Protein AF-A0AAT9HHI5-F1 (afdb_monomer)

Secondary structure (DSSP, 8-state):
------------HHHHHHHHHHHHTTT-HHHHHHHHHHHHT--HHHHHHHHHHHHHHHHHTTSS---

Sequence (67 aa):
MARRRTKGVACGPMVAVMWITLQRNDWRLEAAAQELGRLWSMDALRVRVLLGRWLEDLLEEGLVVEV

Solvent-accessible surface area (backbone atoms only — not comparable to full-atom values): 4008 Å² total; per-residue (Å²): 134,83,79,80,76,74,73,73,75,72,88,42,75,67,47,51,50,50,54,52,42,27,61,76,40,77,61,35,57,70,59,24,13,51,52,49,11,63,76,69,76,44,62,32,68,60,40,34,55,53,52,49,55,52,48,50,54,33,44,78,72,64,77,50,73,95,128

Nearest PDB structures (foldseek):
  3g2b-assembly1_A-2  TM=8.283E-01  e=9.650E-01  Xanthomonas campestris pv. campestris
  2l7m-assembly1_P  TM=5.997E-01  e=6.687E-01  Homo sapiens
  2r5z-assembly1_A  TM=6.064E-01  e=7.258E+00  Drosophila melanogaster
  2hdz-assembly1_A  TM=5.056E-01  e=6.041E+00  Homo sapiens

Mean predicted aligned error: 6.31 Å

Organism: NCBI:txid3074435

Structure (mmCIF, N/CA/C/O backbone):
data_AF-A0AAT9HHI5-F1
#
_entry.id   AF-A0AAT9HHI5-F1
#
loop_
_atom_site.group_PDB
_atom_site.id
_atom_site.type_symbol
_atom_site.label_atom_id
_atom_site.label_alt_id
_atom_site.label_comp_id
_atom_site.label_asym_id
_atom_site.label_entity_id
_atom_site.label_seq_id
_atom_site.pdbx_PDB_ins_code
_atom_site.Cartn_x
_atom_site.Cartn_y
_atom_site.Cartn_z
_atom_site.occupancy
_atom_site.B_iso_or_equiv
_atom_site.auth_seq_id
_atom_site.auth_comp_id
_atom_site.auth_asym_id
_atom_site.auth_atom_id
_atom_site.pdbx_PDB_model_num
ATOM 1 N N . MET A 1 1 ? -21.812 26.148 2.870 1.00 37.25 1 MET A N 1
ATOM 2 C CA . MET A 1 1 ? -21.595 24.684 2.893 1.00 37.25 1 MET A CA 1
ATOM 3 C C . MET A 1 1 ? -20.502 24.353 1.886 1.00 37.25 1 MET A C 1
ATOM 5 O O . MET A 1 1 ? -20.755 24.403 0.689 1.00 37.25 1 MET A O 1
ATOM 9 N N . ALA A 1 2 ? -19.264 24.152 2.343 1.00 45.03 2 ALA A N 1
ATOM 10 C CA . ALA A 1 2 ? -18.137 23.862 1.458 1.00 45.03 2 ALA A CA 1
ATOM 11 C C . ALA A 1 2 ? -18.237 22.410 0.969 1.00 45.03 2 ALA A C 1
ATOM 13 O O . ALA A 1 2 ? -18.260 21.479 1.771 1.00 45.03 2 ALA A O 1
ATOM 14 N N . ARG A 1 3 ? -18.336 22.219 -0.350 1.00 48.91 3 ARG A N 1
ATOM 15 C CA . ARG A 1 3 ? -18.273 20.904 -0.997 1.00 48.91 3 ARG A CA 1
ATOM 16 C C . ARG A 1 3 ? -16.888 20.324 -0.692 1.00 48.91 3 ARG A C 1
ATOM 18 O O . ARG A 1 3 ? -15.901 20.821 -1.232 1.00 48.91 3 ARG A O 1
ATOM 25 N N . ARG A 1 4 ? -16.800 19.321 0.190 1.00 56.94 4 ARG A N 1
ATOM 26 C CA . ARG A 1 4 ? -15.567 18.552 0.402 1.00 56.94 4 ARG A CA 1
ATOM 27 C C . ARG A 1 4 ? -15.275 17.869 -0.935 1.00 56.94 4 ARG A C 1
ATOM 29 O O . ARG A 1 4 ? -16.014 16.989 -1.365 1.00 56.94 4 ARG A O 1
ATOM 36 N N . ARG A 1 5 ? -14.311 18.406 -1.683 1.00 51.03 5 ARG A N 1
ATOM 37 C CA . ARG A 1 5 ? -13.901 17.874 -2.980 1.00 51.03 5 ARG A CA 1
ATOM 38 C C . ARG A 1 5 ? -13.084 16.625 -2.659 1.00 51.03 5 ARG A C 1
ATOM 40 O O . ARG A 1 5 ? -11.881 16.749 -2.486 1.00 51.03 5 ARG A O 1
ATOM 47 N N . THR A 1 6 ? -13.743 15.474 -2.514 1.00 53.91 6 THR A N 1
ATOM 48 C CA . THR A 1 6 ? -13.076 14.170 -2.394 1.00 53.91 6 THR A CA 1
ATOM 49 C C . THR A 1 6 ? -12.142 14.050 -3.591 1.00 53.91 6 THR A C 1
ATOM 51 O O . THR A 1 6 ? -12.601 13.943 -4.736 1.00 53.91 6 THR A O 1
ATOM 54 N N . LYS A 1 7 ? -10.834 14.184 -3.365 1.00 57.47 7 LYS A N 1
ATOM 55 C CA . LYS A 1 7 ? -9.849 13.851 -4.392 1.00 57.47 7 LYS A CA 1
ATOM 56 C C . LYS A 1 7 ? -9.999 12.349 -4.556 1.00 57.47 7 LYS A C 1
ATOM 58 O 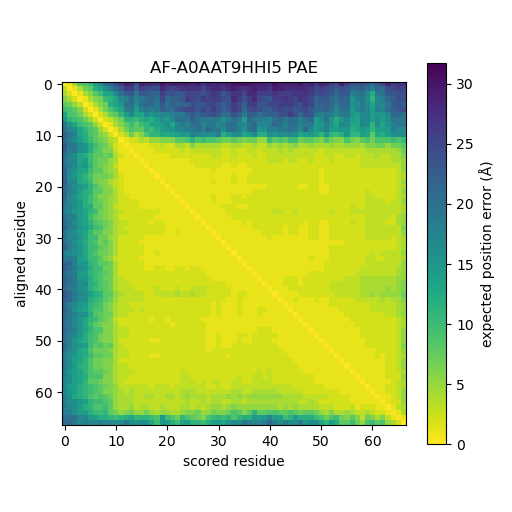O . LYS A 1 7 ? -9.637 11.605 -3.658 1.00 57.47 7 LYS A O 1
ATOM 63 N N . GLY A 1 8 ? -10.616 11.908 -5.652 1.00 55.47 8 GLY A N 1
ATOM 64 C CA . GLY A 1 8 ? -10.759 10.480 -5.911 1.00 55.47 8 GLY A CA 1
ATOM 65 C C . GLY A 1 8 ? -9.390 9.822 -5.773 1.00 55.47 8 GLY A C 1
ATOM 66 O O . GLY A 1 8 ? -8.446 10.228 -6.454 1.00 55.47 8 GLY A O 1
ATOM 67 N N . VAL A 1 9 ? -9.273 8.862 -4.856 1.00 58.44 9 VAL A N 1
ATOM 68 C CA . VAL A 1 9 ? -8.052 8.077 -4.693 1.00 58.44 9 VAL A CA 1
ATOM 69 C C . VAL A 1 9 ? -7.793 7.406 -6.035 1.00 58.44 9 VAL A C 1
ATOM 71 O O . VAL A 1 9 ? -8.684 6.763 -6.593 1.00 58.44 9 VAL A O 1
ATOM 74 N N . ALA A 1 10 ? -6.614 7.632 -6.613 1.00 59.03 10 ALA A N 1
ATOM 75 C CA . ALA A 1 10 ? -6.300 7.151 -7.950 1.00 59.03 10 ALA A CA 1
ATOM 76 C C . ALA A 1 10 ? -6.457 5.620 -8.005 1.00 59.03 10 ALA A C 1
ATOM 78 O O . ALA A 1 10 ? -5.634 4.888 -7.472 1.00 59.03 10 ALA A O 1
ATOM 79 N N . CYS A 1 11 ? -7.510 5.121 -8.655 1.00 64.38 11 CYS A N 1
ATOM 80 C CA . CYS A 1 11 ? -7.795 3.688 -8.767 1.00 64.38 11 CYS A CA 1
ATOM 81 C C . CYS A 1 11 ? -7.029 3.073 -9.953 1.00 64.38 11 CYS A C 1
ATOM 83 O O . CYS A 1 11 ? -7.605 2.551 -10.905 1.00 64.38 11 CYS A O 1
ATOM 85 N N . GLY A 1 12 ? -5.704 3.227 -9.946 1.00 81.06 12 GLY A N 1
ATOM 86 C CA . GLY A 1 12 ? -4.827 2.604 -10.935 1.00 81.06 12 GLY A CA 1
ATOM 87 C C . GLY A 1 12 ? -4.488 1.156 -10.554 1.00 81.06 12 GLY A C 1
ATOM 88 O O . GLY A 1 12 ? -4.505 0.827 -9.367 1.00 81.06 12 GLY A O 1
ATOM 89 N N . PRO A 1 13 ? -4.086 0.295 -11.510 1.00 86.44 13 PRO A N 1
ATOM 90 C CA . PRO A 1 13 ? -3.678 -1.084 -11.224 1.00 86.44 13 PRO A CA 1
ATOM 91 C C . PRO A 1 13 ? -2.607 -1.195 -10.129 1.00 86.44 13 PRO A C 1
ATOM 93 O O . PRO A 1 13 ? -2.662 -2.102 -9.305 1.00 86.44 13 PRO A O 1
ATOM 96 N N . MET A 1 14 ? -1.671 -0.238 -10.061 1.00 87.94 14 MET A N 1
ATOM 97 C CA . MET A 1 14 ? -0.667 -0.191 -8.990 1.00 87.94 14 MET A CA 1
ATOM 98 C C . MET A 1 14 ? -1.288 0.009 -7.605 1.00 87.94 14 MET A C 1
ATOM 100 O O . MET A 1 14 ? -0.879 -0.649 -6.655 1.00 87.94 14 MET A O 1
ATOM 104 N N . VAL A 1 15 ? -2.298 0.872 -7.493 1.00 89.62 15 VAL A N 1
ATOM 105 C CA . VAL A 1 15 ? -2.974 1.164 -6.222 1.00 89.62 15 VAL A CA 1
ATOM 106 C C . VAL A 1 15 ? -3.821 -0.026 -5.769 1.00 89.62 15 VAL A C 1
ATOM 108 O O . VAL A 1 15 ? -3.835 -0.358 -4.587 1.00 89.62 15 VAL A O 1
ATOM 111 N N . ALA A 1 16 ? -4.441 -0.747 -6.708 1.00 91.62 16 ALA A N 1
ATOM 112 C CA . ALA A 1 16 ? -5.111 -2.010 -6.403 1.00 91.62 16 ALA A CA 1
ATOM 113 C C . ALA A 1 16 ? -4.127 -3.067 -5.867 1.00 91.62 16 ALA A C 1
ATOM 115 O O . ALA A 1 16 ? -4.422 -3.743 -4.884 1.00 91.62 16 ALA A O 1
ATOM 116 N N . VAL A 1 17 ? -2.934 -3.178 -6.464 1.00 94.62 17 VAL A N 1
ATOM 117 C CA . VAL A 1 17 ? -1.877 -4.076 -5.967 1.00 94.62 17 VAL A CA 1
ATOM 118 C C . VAL A 1 17 ? -1.418 -3.662 -4.564 1.00 94.62 17 VAL A C 1
ATOM 120 O O . VAL A 1 17 ? -1.311 -4.523 -3.696 1.00 94.62 17 VAL A O 1
ATOM 123 N N . MET A 1 18 ? -1.232 -2.363 -4.300 1.00 94.50 18 MET A N 1
ATOM 124 C CA . MET A 1 18 ? -0.905 -1.852 -2.959 1.00 94.50 18 MET A CA 1
ATOM 125 C C . MET A 1 18 ? -1.957 -2.250 -1.922 1.00 94.50 18 MET A C 1
ATOM 127 O O . MET A 1 18 ? -1.604 -2.783 -0.871 1.00 94.50 18 MET A O 1
ATOM 131 N N . TRP A 1 19 ? -3.238 -2.036 -2.234 1.00 94.12 19 TRP A N 1
ATOM 132 C CA . TRP A 1 19 ? -4.358 -2.403 -1.366 1.00 94.12 19 TRP A CA 1
ATOM 133 C C . TRP A 1 19 ? -4.355 -3.897 -1.029 1.00 94.12 19 TRP A C 1
ATOM 135 O O . TRP A 1 19 ? -4.394 -4.284 0.138 1.00 94.12 19 TRP A O 1
ATOM 145 N N . ILE A 1 20 ? -4.272 -4.748 -2.056 1.00 95.38 20 ILE A N 1
ATOM 146 C CA . ILE A 1 20 ? -4.297 -6.206 -1.895 1.00 95.38 20 ILE A CA 1
ATOM 147 C C . ILE A 1 20 ? -3.094 -6.673 -1.073 1.00 95.38 20 ILE A C 1
ATOM 149 O O . ILE A 1 20 ? -3.244 -7.513 -0.186 1.00 95.38 20 ILE A O 1
ATOM 153 N N . THR A 1 21 ? -1.901 -6.135 -1.333 1.00 96.88 21 THR A N 1
ATOM 154 C CA . THR A 1 21 ? -0.700 -6.520 -0.588 1.00 96.88 21 THR A CA 1
ATOM 155 C C . THR A 1 21 ? -0.755 -6.064 0.871 1.00 96.88 21 THR A C 1
ATOM 157 O O . THR A 1 21 ? -0.324 -6.825 1.735 1.00 96.88 21 THR A O 1
ATOM 160 N N . LEU A 1 22 ? -1.337 -4.897 1.180 1.00 95.31 22 LEU A N 1
ATOM 161 C CA . LEU A 1 22 ? -1.601 -4.496 2.569 1.00 95.31 22 LEU A CA 1
ATOM 162 C C . LEU A 1 22 ? -2.539 -5.484 3.263 1.00 95.31 22 LEU A C 1
ATOM 164 O O . LEU A 1 22 ? -2.200 -5.984 4.332 1.00 95.31 22 LEU A O 1
ATOM 168 N N . GLN A 1 23 ? -3.668 -5.830 2.639 1.00 94.94 23 GLN A N 1
ATOM 169 C CA . GLN A 1 23 ? -4.618 -6.785 3.219 1.00 94.94 23 GLN A CA 1
ATOM 170 C C . GLN A 1 23 ? -3.991 -8.165 3.462 1.00 94.94 23 GLN A C 1
ATOM 172 O O . GLN A 1 23 ? -4.203 -8.759 4.513 1.00 94.94 23 GLN A O 1
ATOM 177 N N . ARG A 1 24 ? -3.181 -8.669 2.522 1.00 96.88 24 ARG A N 1
ATOM 178 C CA . ARG A 1 24 ? -2.487 -9.966 2.655 1.00 96.88 24 ARG A CA 1
ATOM 179 C C . ARG A 1 24 ? -1.423 -9.995 3.751 1.00 96.88 24 ARG A C 1
ATOM 181 O O . ARG A 1 24 ? -1.028 -11.080 4.163 1.00 96.88 24 ARG A O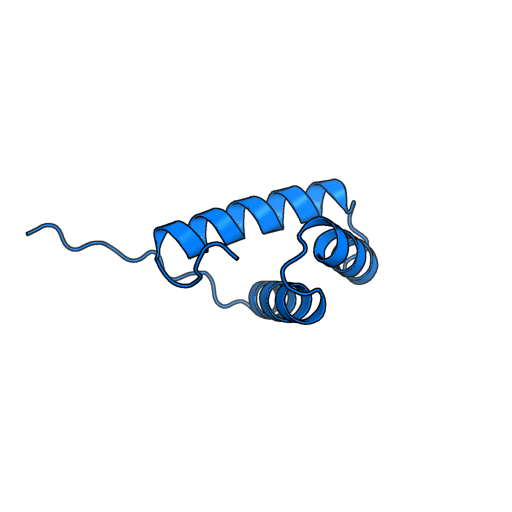 1
ATOM 188 N N . ASN A 1 25 ? -0.943 -8.829 4.173 1.00 96.06 25 ASN A N 1
ATOM 189 C CA . ASN A 1 25 ? 0.054 -8.672 5.225 1.00 96.06 25 ASN A CA 1
ATOM 190 C C . ASN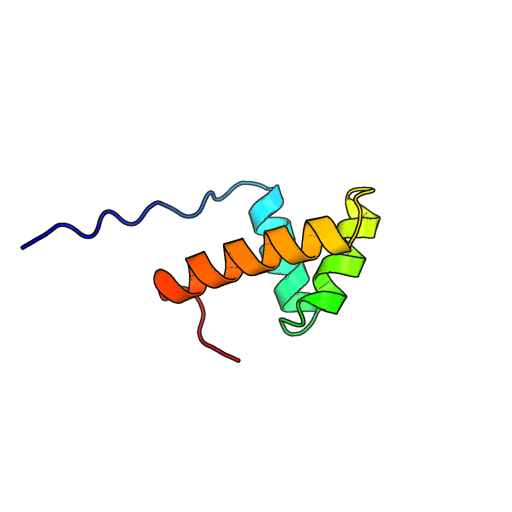 A 1 25 ? -0.566 -8.110 6.516 1.00 96.06 25 ASN A C 1
ATOM 192 O O . ASN A 1 25 ? 0.149 -7.488 7.299 1.00 96.06 25 ASN A O 1
ATOM 196 N N . ASP A 1 26 ? -1.877 -8.280 6.728 1.00 95.00 26 ASP A N 1
ATOM 197 C CA . ASP A 1 26 ? -2.595 -7.800 7.919 1.00 95.00 26 ASP A CA 1
ATOM 198 C C . ASP A 1 26 ? -2.353 -6.306 8.197 1.00 95.00 26 ASP A C 1
ATOM 200 O O . ASP A 1 26 ? -2.145 -5.890 9.334 1.00 95.00 26 ASP A O 1
ATOM 204 N N . TRP A 1 27 ? -2.301 -5.495 7.135 1.00 93.88 27 TRP A N 1
ATOM 205 C CA . TRP A 1 27 ? -2.016 -4.055 7.182 1.00 93.88 27 TRP A CA 1
ATOM 206 C C . TRP A 1 27 ? -0.643 -3.674 7.763 1.00 93.88 27 TRP A C 1
ATOM 208 O O . TRP A 1 27 ? -0.375 -2.502 8.024 1.00 93.88 27 TRP A O 1
ATOM 218 N N . ARG A 1 28 ? 0.286 -4.630 7.891 1.00 95.00 28 ARG A N 1
ATOM 219 C CA . ARG A 1 28 ? 1.657 -4.382 8.361 1.00 95.00 28 ARG A CA 1
ATOM 220 C C . ARG A 1 28 ? 2.486 -3.717 7.265 1.00 95.00 28 ARG A C 1
ATOM 222 O O . ARG A 1 28 ? 2.961 -4.378 6.334 1.00 95.00 28 ARG A O 1
ATOM 229 N N . LEU A 1 29 ? 2.689 -2.408 7.405 1.00 95.19 29 LEU A N 1
ATOM 230 C CA . L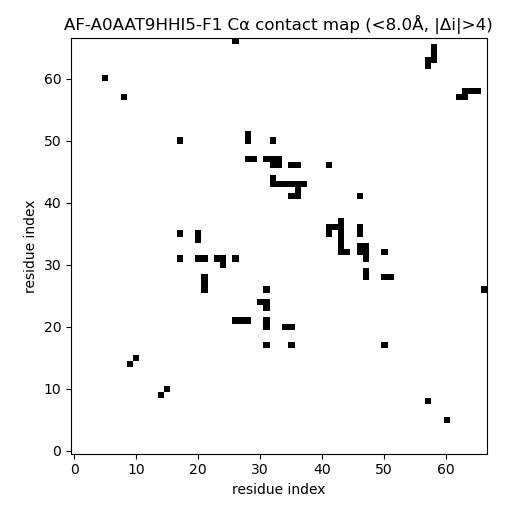EU A 1 29 ? 3.331 -1.549 6.407 1.00 95.19 29 LEU A CA 1
ATOM 231 C C . LEU A 1 29 ? 4.720 -2.059 5.988 1.00 95.19 29 LEU A C 1
ATOM 233 O O . LEU A 1 29 ? 5.039 -2.097 4.801 1.00 95.19 29 LEU A O 1
ATOM 237 N N . GLU A 1 30 ? 5.539 -2.494 6.946 1.00 96.69 30 GLU A N 1
ATOM 238 C CA . GLU A 1 30 ? 6.888 -3.009 6.701 1.00 96.69 30 GLU A CA 1
ATOM 239 C C . GLU A 1 30 ? 6.871 -4.292 5.865 1.00 96.69 30 GLU A C 1
ATOM 241 O O . GLU A 1 30 ? 7.670 -4.434 4.938 1.00 96.69 30 GLU A O 1
ATOM 246 N N . ALA A 1 31 ? 5.960 -5.219 6.170 1.00 97.31 31 ALA A N 1
ATOM 247 C CA . ALA A 1 31 ? 5.855 -6.493 5.465 1.00 97.31 31 ALA A CA 1
ATOM 248 C C . ALA A 1 31 ? 5.348 -6.284 4.028 1.00 97.31 31 ALA A C 1
ATOM 250 O O . ALA A 1 31 ? 5.962 -6.772 3.074 1.00 97.31 31 ALA A O 1
ATOM 251 N N . ALA A 1 32 ? 4.312 -5.455 3.863 1.00 97.69 32 ALA A N 1
ATOM 252 C CA . ALA A 1 32 ? 3.790 -5.081 2.553 1.00 97.69 32 ALA A CA 1
ATOM 253 C C . ALA A 1 32 ? 4.843 -4.357 1.695 1.00 97.69 32 ALA A C 1
ATOM 255 O O . ALA A 1 32 ? 5.002 -4.662 0.512 1.00 97.69 32 ALA A O 1
ATOM 256 N N . ALA A 1 33 ? 5.619 -3.444 2.289 1.00 97.88 33 ALA A N 1
ATOM 257 C CA . ALA A 1 33 ? 6.679 -2.728 1.587 1.00 97.88 33 ALA A CA 1
ATOM 258 C C . ALA A 1 33 ? 7.814 -3.650 1.117 1.00 97.88 33 ALA A C 1
ATOM 260 O O . ALA A 1 33 ? 8.333 -3.467 0.016 1.00 97.88 33 ALA A O 1
ATOM 261 N N . GLN A 1 34 ? 8.184 -4.660 1.911 1.00 98.25 34 GLN A N 1
ATOM 262 C CA . GLN A 1 34 ? 9.173 -5.660 1.499 1.00 98.25 34 GLN A CA 1
ATOM 263 C C . GLN A 1 34 ? 8.670 -6.552 0.359 1.00 98.25 34 GLN A C 1
ATOM 265 O O . GLN A 1 34 ? 9.452 -6.940 -0.511 1.00 98.25 34 GLN A O 1
ATOM 270 N N . GLU A 1 35 ? 7.388 -6.918 0.360 1.00 98.00 35 GLU A N 1
ATOM 271 C CA . GLU A 1 35 ? 6.789 -7.700 -0.725 1.00 98.00 35 GLU A CA 1
ATOM 272 C C . GLU A 1 35 ? 6.720 -6.890 -2.023 1.00 98.00 35 GLU A C 1
ATOM 274 O O . GLU A 1 35 ? 7.231 -7.331 -3.053 1.00 98.00 35 GLU A O 1
ATOM 279 N N . LEU A 1 36 ? 6.174 -5.675 -1.968 1.00 97.31 36 LEU A N 1
ATOM 280 C CA . LEU A 1 36 ? 6.073 -4.791 -3.129 1.00 97.31 36 LEU A CA 1
ATOM 281 C C . LEU A 1 36 ? 7.442 -4.345 -3.652 1.00 97.31 36 LEU A C 1
ATOM 283 O O . LEU A 1 36 ? 7.639 -4.290 -4.863 1.00 97.31 36 LEU A O 1
ATOM 287 N N . GLY A 1 37 ? 8.412 -4.088 -2.769 1.00 97.69 37 GLY A N 1
ATOM 288 C CA . GLY 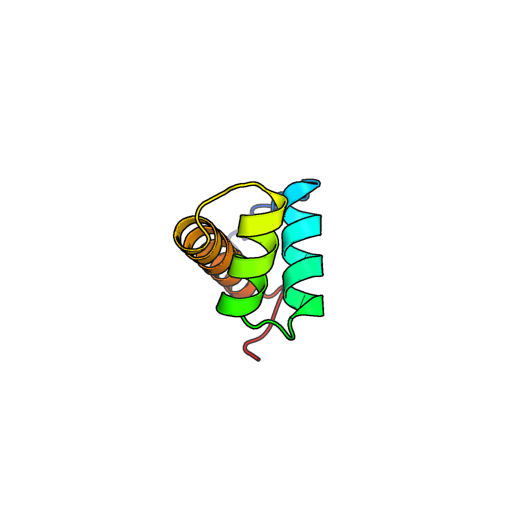A 1 37 ? 9.787 -3.779 -3.167 1.00 97.69 37 GLY A CA 1
ATOM 289 C C . GLY A 1 37 ? 10.402 -4.890 -4.020 1.00 97.69 37 GLY A C 1
ATOM 290 O O . GLY A 1 37 ? 10.984 -4.617 -5.068 1.00 97.69 37 GLY A O 1
ATOM 291 N N . ARG A 1 38 ? 10.180 -6.158 -3.643 1.00 97.12 38 ARG A N 1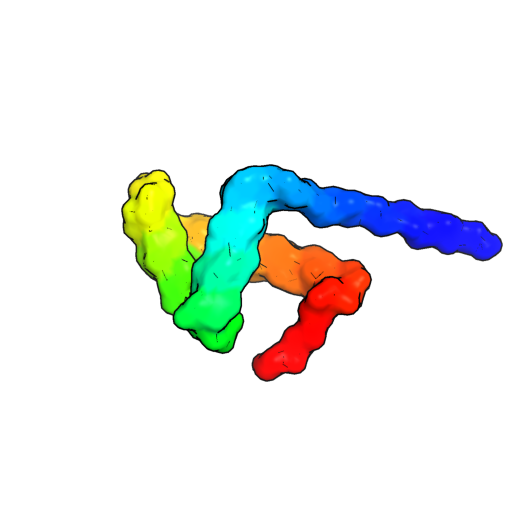
ATOM 292 C CA . ARG A 1 38 ? 10.592 -7.315 -4.454 1.00 97.12 38 ARG A CA 1
ATOM 293 C C . ARG A 1 38 ? 9.833 -7.390 -5.779 1.00 97.12 38 ARG A C 1
ATOM 295 O O . ARG A 1 38 ? 10.465 -7.549 -6.818 1.00 97.12 38 ARG A O 1
ATOM 302 N N . LEU A 1 39 ? 8.506 -7.254 -5.757 1.00 95.75 39 LEU A N 1
ATOM 303 C CA . LEU A 1 39 ? 7.665 -7.361 -6.959 1.00 95.75 39 LEU A CA 1
ATOM 304 C C . LEU A 1 39 ? 7.965 -6.278 -8.001 1.00 95.75 39 LEU A C 1
ATOM 306 O O . LEU A 1 39 ? 7.937 -6.550 -9.198 1.00 95.75 39 LEU A O 1
ATOM 310 N N . TRP A 1 40 ? 8.262 -5.060 -7.557 1.00 95.12 40 TRP A N 1
ATOM 311 C CA . TRP A 1 40 ? 8.529 -3.923 -8.440 1.00 95.12 40 TRP A CA 1
ATOM 312 C C . TRP A 1 40 ? 10.014 -3.667 -8.681 1.00 95.12 40 TRP A C 1
ATOM 314 O O . TRP A 1 40 ? 10.352 -2.737 -9.408 1.00 95.12 40 TRP A O 1
ATOM 324 N N . SER A 1 41 ? 10.906 -4.470 -8.089 1.00 97.12 41 SER A N 1
ATOM 325 C CA . SER A 1 41 ? 12.356 -4.225 -8.113 1.00 97.12 41 SER A CA 1
ATOM 326 C C . SER A 1 41 ? 12.709 -2.805 -7.640 1.00 97.12 41 SER A C 1
ATOM 328 O O . SER A 1 41 ? 13.517 -2.099 -8.243 1.00 97.12 41 SER A O 1
ATOM 330 N N . MET A 1 42 ? 12.066 -2.371 -6.553 1.00 96.00 42 MET A N 1
ATOM 331 C CA . MET A 1 42 ? 12.242 -1.064 -5.923 1.00 96.00 42 MET A CA 1
ATOM 332 C C . MET A 1 42 ? 12.783 -1.222 -4.502 1.00 96.00 42 MET A C 1
ATOM 334 O O . MET A 1 42 ? 12.521 -2.214 -3.826 1.00 96.00 42 MET A O 1
ATOM 338 N N . ASP A 1 43 ? 13.486 -0.199 -4.017 1.00 97.50 43 ASP A N 1
ATOM 339 C CA . ASP A 1 43 ? 13.879 -0.121 -2.610 1.00 97.50 43 ASP A CA 1
ATOM 340 C C . ASP A 1 43 ? 12.637 -0.166 -1.700 1.00 97.50 43 ASP A C 1
ATOM 342 O O . ASP A 1 43 ? 11.746 0.687 -1.790 1.00 97.50 43 ASP A O 1
ATOM 346 N N . ALA A 1 44 ? 12.597 -1.154 -0.804 1.00 96.62 44 ALA A N 1
ATOM 347 C CA . ALA A 1 44 ? 11.512 -1.348 0.147 1.00 96.62 44 ALA A CA 1
ATOM 348 C C . ALA A 1 44 ? 11.302 -0.118 1.043 1.00 96.62 44 ALA A C 1
ATOM 350 O O . ALA A 1 44 ? 10.164 0.183 1.396 1.00 96.62 44 ALA A O 1
ATOM 351 N N . LEU A 1 45 ? 12.355 0.646 1.366 1.00 97.06 45 LEU A N 1
ATOM 352 C CA . LEU A 1 45 ? 12.207 1.876 2.145 1.00 97.06 45 LEU A CA 1
ATOM 353 C C . LEU A 1 45 ? 11.407 2.932 1.374 1.00 97.06 45 LEU A C 1
ATOM 355 O O . LEU A 1 45 ? 10.507 3.560 1.935 1.00 97.06 45 LEU A O 1
ATOM 359 N N . ARG A 1 46 ? 11.686 3.093 0.076 1.00 96.44 46 ARG A N 1
ATOM 360 C CA . ARG A 1 46 ? 10.926 3.994 -0.802 1.00 96.44 46 ARG A CA 1
ATOM 361 C C . ARG A 1 46 ? 9.469 3.549 -0.919 1.00 96.44 46 ARG A C 1
ATOM 363 O O . ARG A 1 46 ? 8.575 4.390 -0.857 1.00 96.44 46 ARG A O 1
ATOM 370 N N . VAL A 1 47 ? 9.225 2.247 -1.057 1.00 96.75 47 VAL A N 1
ATOM 371 C CA . VAL A 1 47 ? 7.864 1.698 -1.136 1.00 96.75 47 VAL A CA 1
ATOM 372 C C . VAL A 1 47 ? 7.107 1.889 0.179 1.00 96.75 47 VAL A C 1
ATOM 374 O O . VAL A 1 47 ? 5.938 2.261 0.155 1.00 96.75 47 VAL A O 1
ATOM 377 N N . ARG A 1 48 ? 7.774 1.729 1.326 1.00 97.38 48 ARG A N 1
ATOM 378 C CA . ARG A 1 48 ? 7.185 1.976 2.649 1.00 97.38 48 ARG A CA 1
ATOM 379 C C . ARG A 1 48 ? 6.715 3.420 2.799 1.00 97.38 48 ARG A C 1
ATOM 381 O O . ARG A 1 48 ? 5.602 3.650 3.251 1.00 97.38 48 ARG A O 1
ATOM 388 N N . VAL A 1 49 ? 7.538 4.388 2.387 1.00 96.75 49 VAL A N 1
ATOM 389 C CA . VAL A 1 49 ? 7.167 5.815 2.418 1.00 96.75 49 VAL A CA 1
ATOM 390 C C . VAL A 1 49 ? 5.968 6.096 1.508 1.00 96.75 49 VAL A C 1
ATOM 392 O O . VAL A 1 49 ? 5.083 6.858 1.886 1.00 96.75 49 VAL A O 1
ATOM 395 N N . LEU A 1 50 ? 5.920 5.476 0.325 1.00 94.44 50 LEU A N 1
ATOM 396 C CA . LEU A 1 50 ? 4.790 5.609 -0.595 1.00 94.44 50 LEU A CA 1
ATOM 397 C C . LEU A 1 50 ? 3.496 5.030 -0.001 1.00 94.44 50 LEU A C 1
ATOM 399 O O . LEU A 1 50 ? 2.470 5.703 -0.023 1.00 94.44 50 LEU A O 1
ATOM 403 N N . LEU A 1 51 ? 3.552 3.807 0.537 1.00 94.69 51 LEU A N 1
ATOM 404 C CA . LEU A 1 51 ? 2.413 3.155 1.187 1.00 94.69 51 LEU A CA 1
ATOM 405 C C . LEU A 1 51 ? 1.918 3.952 2.393 1.00 94.69 51 LEU A C 1
ATOM 407 O O . LEU A 1 51 ? 0.714 4.108 2.540 1.00 94.69 51 LEU A O 1
ATOM 411 N N . GLY A 1 52 ? 2.830 4.466 3.225 1.00 94.88 52 GLY A N 1
ATOM 412 C CA . GLY A 1 52 ? 2.480 5.247 4.412 1.00 94.88 52 GLY A CA 1
ATOM 413 C C . GLY A 1 52 ? 1.690 6.504 4.061 1.00 94.88 52 GLY A C 1
ATOM 414 O O . GLY A 1 52 ? 0.591 6.686 4.566 1.00 94.88 52 GLY A O 1
ATOM 415 N N . ARG A 1 53 ? 2.187 7.302 3.107 1.00 93.94 53 ARG A N 1
ATOM 416 C CA . ARG A 1 53 ? 1.478 8.504 2.631 1.00 93.94 53 ARG A CA 1
ATOM 417 C C . ARG A 1 53 ? 0.107 8.180 2.054 1.00 93.94 53 ARG A C 1
ATOM 419 O O . ARG A 1 53 ? -0.860 8.883 2.299 1.00 93.94 53 ARG A O 1
ATOM 426 N N . TRP A 1 54 ? 0.026 7.103 1.279 1.00 92.38 54 TRP A N 1
ATOM 427 C CA . TRP A 1 54 ? -1.245 6.693 0.707 1.00 92.38 54 TRP A CA 1
ATOM 428 C C . TRP A 1 54 ? -2.232 6.204 1.778 1.00 92.38 54 TRP A C 1
ATOM 430 O O . TRP A 1 54 ? -3.421 6.477 1.674 1.00 92.38 54 TRP A O 1
ATOM 440 N N . LEU A 1 55 ? -1.758 5.522 2.823 1.00 91.75 55 LEU A N 1
ATOM 441 C CA . LEU A 1 55 ? -2.596 5.097 3.944 1.00 91.75 55 LEU A CA 1
ATOM 442 C C . LEU A 1 55 ? -3.087 6.288 4.781 1.00 91.75 55 LEU A C 1
ATOM 444 O O . LEU A 1 55 ? -4.245 6.295 5.185 1.00 91.75 55 LEU A O 1
ATOM 448 N N . GLU A 1 56 ? -2.241 7.301 4.985 1.00 92.44 56 GLU A N 1
ATOM 449 C CA . GLU A 1 56 ? -2.629 8.582 5.592 1.00 92.44 56 GLU A CA 1
ATOM 450 C C . GLU A 1 56 ? -3.771 9.237 4.796 1.00 92.44 56 GLU A C 1
ATOM 452 O O . GLU A 1 56 ? -4.811 9.549 5.375 1.00 92.44 56 GLU A O 1
ATOM 457 N N . ASP A 1 57 ? -3.648 9.331 3.465 1.00 91.69 57 ASP A N 1
ATOM 458 C CA . ASP A 1 57 ? -4.716 9.860 2.602 1.00 91.69 57 ASP A CA 1
ATOM 459 C C . ASP A 1 57 ? -6.027 9.052 2.747 1.00 91.69 57 ASP A C 1
ATOM 461 O O . ASP A 1 57 ? -7.125 9.613 2.785 1.00 91.69 57 ASP A O 1
ATOM 465 N N . LEU A 1 58 ? -5.935 7.718 2.834 1.00 89.69 58 LEU A N 1
ATOM 466 C CA . LEU A 1 58 ? -7.101 6.843 3.010 1.00 89.69 58 LEU A CA 1
ATOM 467 C C . LEU A 1 58 ? -7.782 7.034 4.373 1.00 89.69 58 LEU A C 1
ATOM 469 O O . LEU A 1 58 ? -9.011 6.960 4.446 1.00 89.69 58 LEU A O 1
ATOM 473 N N . LEU A 1 59 ? -7.004 7.259 5.435 1.00 90.94 59 LEU A N 1
ATOM 474 C CA . LEU A 1 59 ? -7.512 7.553 6.778 1.00 90.94 59 LEU A CA 1
ATOM 475 C C . LEU A 1 59 ? -8.228 8.908 6.804 1.00 90.94 59 LEU A C 1
ATOM 477 O O . LEU A 1 59 ? -9.339 9.005 7.324 1.00 90.94 59 LEU A O 1
ATOM 481 N N . GLU A 1 60 ? -7.639 9.939 6.194 1.00 92.19 60 GLU A N 1
ATOM 482 C CA . GLU A 1 60 ? -8.231 11.282 6.120 1.00 92.19 60 GLU A CA 1
ATOM 483 C C . GLU A 1 60 ? -9.563 11.305 5.351 1.00 92.19 60 GLU A C 1
ATOM 485 O O . GLU A 1 60 ? -10.490 12.040 5.713 1.00 92.19 60 GLU A O 1
ATOM 490 N N . GLU A 1 61 ? -9.682 10.478 4.309 1.00 89.81 61 GLU A N 1
ATOM 491 C CA . GLU A 1 61 ? -10.914 10.306 3.528 1.00 89.81 61 GLU A CA 1
ATOM 492 C C . GLU A 1 61 ? -11.904 9.312 4.176 1.00 89.81 61 GLU A C 1
ATOM 494 O O . GLU A 1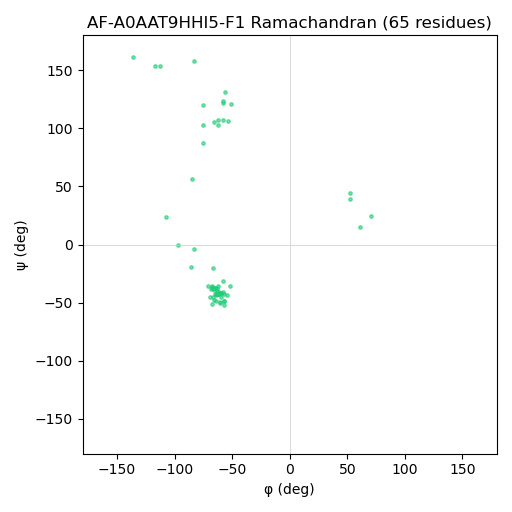 61 ? -13.022 9.142 3.684 1.00 89.81 61 GLU A O 1
ATOM 499 N N . GLY A 1 62 ? -11.538 8.671 5.294 1.00 90.31 62 GLY A N 1
ATOM 500 C CA . GLY A 1 62 ? -12.397 7.741 6.038 1.00 90.31 62 GLY A CA 1
ATOM 501 C C . GLY A 1 62 ? -12.647 6.405 5.331 1.00 90.31 62 GLY A C 1
ATOM 502 O O . GLY A 1 62 ? -13.670 5.762 5.566 1.00 90.31 62 GLY A O 1
ATOM 503 N N . LEU A 1 63 ? -11.741 5.998 4.438 1.00 88.00 63 LEU A N 1
ATOM 504 C CA . LEU A 1 63 ? -11.832 4.749 3.671 1.00 88.00 63 LEU A CA 1
ATOM 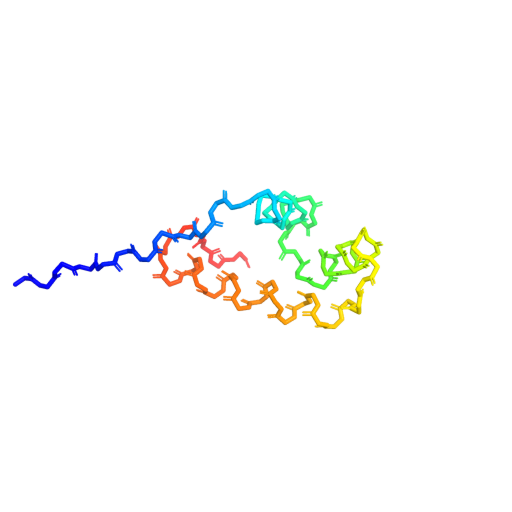505 C C . LEU A 1 63 ? -11.269 3.541 4.428 1.00 88.00 63 LEU A C 1
ATOM 507 O O . LEU A 1 63 ? -11.587 2.399 4.096 1.00 88.00 63 LEU A O 1
ATOM 511 N N . VAL A 1 64 ? -10.441 3.796 5.438 1.00 87.38 64 VAL A N 1
ATOM 512 C CA . VAL A 1 64 ? -9.911 2.808 6.381 1.00 87.38 64 VAL A CA 1
ATOM 513 C C . VAL A 1 64 ? -9.995 3.377 7.797 1.00 87.38 64 VAL A C 1
ATOM 515 O O . VAL A 1 64 ? -10.146 4.584 7.979 1.00 87.38 64 VAL A O 1
ATOM 518 N N . VAL A 1 65 ? -9.915 2.504 8.796 1.00 85.88 65 VAL A N 1
ATOM 519 C CA . VAL A 1 65 ? -9.841 2.876 10.216 1.00 85.88 65 VAL A CA 1
ATOM 520 C C . VAL A 1 65 ? -8.470 2.488 10.759 1.00 85.88 65 VAL A C 1
ATOM 522 O O . VAL A 1 65 ? -7.849 1.574 10.216 1.00 85.88 65 VAL A O 1
ATOM 525 N N . GLU A 1 66 ? -7.992 3.177 11.798 1.00 75.88 66 GLU A N 1
ATOM 526 C CA . GLU A 1 66 ? -6.808 2.718 12.535 1.00 75.88 66 GLU A CA 1
ATOM 527 C C . GLU A 1 66 ? -7.052 1.289 13.040 1.00 75.88 66 GLU A C 1
ATOM 529 O O . GLU A 1 66 ? -8.125 0.989 13.575 1.00 75.88 66 GLU A O 1
ATOM 534 N 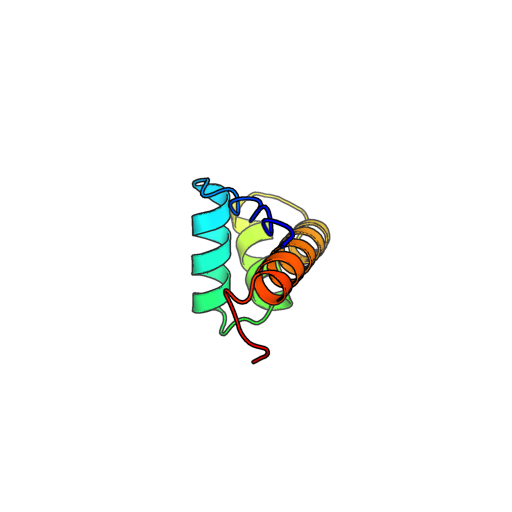N . VAL A 1 67 ? -6.073 0.415 12.801 1.00 62.06 67 VAL A N 1
ATOM 535 C CA . VAL A 1 67 ? -6.117 -1.023 13.103 1.00 62.06 67 VAL A CA 1
ATOM 536 C C . VAL A 1 67 ? -5.201 -1.329 14.275 1.00 62.06 67 VAL A C 1
ATOM 538 O O . VAL A 1 67 ? -4.072 -0.786 14.278 1.00 62.06 67 VAL A O 1
#

Foldseek 3Di:
DDDPPLPPLPPDPVVVLLVVLCVVVVNPLQNSLVVVCVVVVHDSVVSSVVSVVSVVSCVVVVVDDDD

Radius of gyration: 12.88 Å; Cα contacts (8 Å, |Δi|>4): 47; chains: 1; bounding box: 36×35×24 Å

pLDDT: mean 86.58, std 15.96, range [37.25, 98.25]